Protein AF-A0A2A9M3U3-F1 (afdb_monomer)

Nearest PDB structures (foldseek):
  3zlq-assembly1_B  TM=6.904E-01  e=2.014E-04  Homo sapiens
  3zlq-assembly1_A  TM=6.752E-01  e=3.523E-04  Homo sapiens
  6jsn-assembly1_A  TM=6.095E-01  e=6.188E-05  Homo sapiens
  4ybi-assembly1_A  TM=6.479E-01  e=6.161E-04  Homo sapiens
  3tpl-assembly2_B  TM=5.759E-01  e=2.281E-04  Homo sapiens

pLDDT: mean 79.04, std 14.75, range [42.59, 96.0]

Solvent-accessible surface area (backbone atoms only — not comparable to full-atom values): 6834 Å² total; per-residue (Å²): 138,72,62,64,44,47,24,47,38,43,25,51,74,86,42,74,67,60,77,16,52,87,24,88,76,41,32,22,40,32,36,66,36,93,91,49,89,36,43,28,22,37,46,70,57,43,52,51,49,39,55,73,30,45,62,41,46,53,66,89,51,63,93,64,42,44,37,39,32,45,29,36,36,41,89,88,78,67,47,76,44,78,46,76,37,53,51,71,75,44,46,46,83,88,56,69,61,48,98,89,43,62,39,49,44,51,37,61,39,66,38,98,57,70,79,70,70,48,44,54,33,37,49

Organism: Besnoitia besnoiti (NCBI:txid94643)

Sequence (123 aa):
MGWAISLVDFKIDGVRLDLCFDSSSSRCTAVLDTGTSSIGGPREDIHRLLTMLGAAPRCDRIQAMKPLTIILEQTVSGRQIEFELAADDYLVEGLRASDNVSSCPVAFMPLALSHHPVRTFVS

Foldseek 3Di:
DFQKFWWQFKDWQNHTPQPQCQAPVSTAIEGEDPPAQAKEWAQVVLVVQCVSQVFDLAPVPLVSGTKMWTWTADPPPRDIDIDIDDSVNFFDPPPDQDPVGSTGRGRYDHDPDDPPNHIYIYD

Structure (mmCIF, N/CA/C/O backbone):
data_AF-A0A2A9M3U3-F1
#
_entry.id   AF-A0A2A9M3U3-F1
#
loop_
_atom_site.group_PDB
_atom_site.id
_atom_site.type_symbol
_atom_site.label_atom_id
_atom_site.label_alt_id
_atom_site.label_comp_id
_atom_site.label_asym_id
_atom_site.label_entity_id
_atom_site.label_seq_id
_atom_site.pdbx_PDB_ins_code
_atom_site.Cartn_x
_atom_site.Cartn_y
_atom_site.Cartn_z
_atom_site.occupancy
_atom_site.B_iso_or_equiv
_atom_site.auth_seq_id
_atom_site.auth_comp_id
_atom_site.auth_asym_id
_atom_site.auth_atom_id
_atom_site.pdbx_PDB_model_num
ATOM 1 N N . MET A 1 1 ? -9.391 15.066 15.943 1.00 42.59 1 MET A N 1
ATOM 2 C CA . MET A 1 1 ? -9.598 14.000 14.940 1.00 42.59 1 MET A CA 1
ATOM 3 C C . MET A 1 1 ? -8.487 14.147 13.920 1.00 42.59 1 MET A C 1
ATOM 5 O O . MET A 1 1 ? -8.262 15.269 13.489 1.00 42.59 1 MET A O 1
ATOM 9 N N . GLY A 1 2 ? -7.716 13.091 13.666 1.00 63.56 2 GLY A N 1
ATOM 10 C CA . GLY A 1 2 ? -6.552 13.134 12.774 1.00 63.56 2 GLY A CA 1
ATOM 11 C C . GLY A 1 2 ? -6.848 12.483 11.426 1.00 63.56 2 GLY A C 1
ATOM 12 O O . GLY A 1 2 ? -7.827 11.755 11.301 1.00 63.56 2 GLY A O 1
ATOM 13 N N . TRP A 1 3 ? -5.970 12.702 10.450 1.00 83.50 3 TRP A N 1
ATOM 14 C CA . TRP A 1 3 ? -5.989 12.062 9.126 1.00 83.50 3 TRP A CA 1
ATOM 15 C C . TRP A 1 3 ? -5.510 10.597 9.155 1.00 83.50 3 TRP A C 1
ATOM 17 O O . TRP A 1 3 ? -4.968 10.091 8.178 1.00 83.50 3 TRP A O 1
ATOM 27 N N . ALA A 1 4 ? -5.680 9.924 10.297 1.00 88.44 4 ALA A N 1
ATOM 28 C CA . ALA A 1 4 ? -5.266 8.547 10.514 1.00 88.44 4 ALA A CA 1
ATOM 29 C C . ALA A 1 4 ? -6.457 7.598 10.328 1.00 88.44 4 ALA A C 1
ATOM 31 O O . ALA A 1 4 ? -7.522 7.807 10.915 1.00 88.44 4 ALA A O 1
ATOM 32 N N . ILE A 1 5 ? -6.261 6.544 9.542 1.00 89.50 5 ILE A N 1
ATOM 33 C CA . ILE A 1 5 ? -7.250 5.510 9.240 1.00 89.50 5 ILE A CA 1
ATOM 34 C C . ILE A 1 5 ? -6.682 4.116 9.532 1.00 89.50 5 ILE A C 1
ATOM 36 O O . ILE A 1 5 ? -5.474 3.886 9.447 1.00 89.50 5 ILE A O 1
ATOM 40 N N . SER A 1 6 ? -7.565 3.189 9.906 1.00 91.75 6 SER A N 1
ATOM 41 C CA . SER A 1 6 ? -7.222 1.7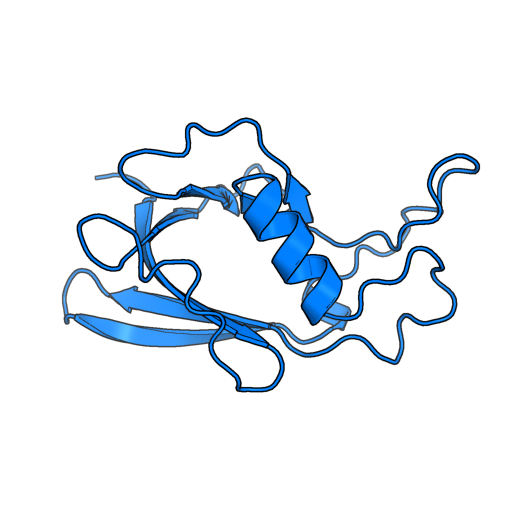85 10.145 1.00 91.75 6 SER A CA 1
ATOM 42 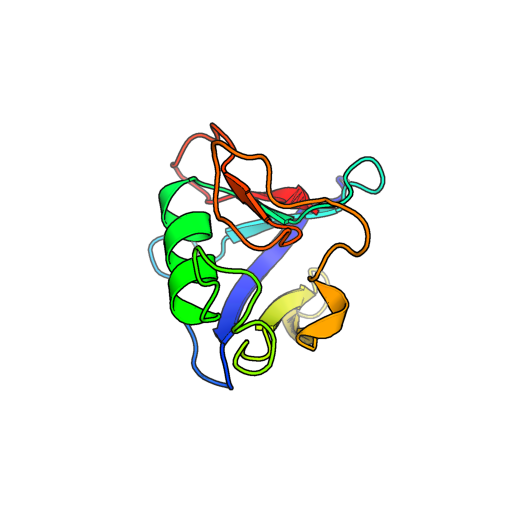C C . SER A 1 6 ? -6.874 1.114 8.814 1.00 91.75 6 SER A C 1
ATOM 44 O O . SER A 1 6 ? -7.712 1.018 7.914 1.00 91.75 6 SER A O 1
ATOM 46 N N . LEU A 1 7 ? -5.621 0.680 8.685 1.00 92.94 7 LEU A N 1
ATOM 47 C CA . LEU A 1 7 ? -5.118 -0.087 7.552 1.00 92.94 7 LEU A CA 1
ATOM 48 C C . LEU A 1 7 ? -5.153 -1.568 7.928 1.00 92.94 7 LEU A C 1
ATOM 50 O O . LEU A 1 7 ? -4.508 -2.000 8.884 1.00 92.94 7 LEU A O 1
ATOM 54 N N . VAL A 1 8 ? -5.937 -2.342 7.185 1.00 93.75 8 VAL A N 1
ATOM 55 C CA . VAL A 1 8 ? -6.133 -3.772 7.423 1.00 93.75 8 VAL A CA 1
ATOM 56 C C . VAL A 1 8 ? -4.930 -4.554 6.938 1.00 93.75 8 VAL A C 1
ATOM 58 O O . VAL A 1 8 ? -4.354 -5.299 7.720 1.00 93.75 8 VAL A O 1
ATOM 61 N N . ASP A 1 9 ? -4.589 -4.410 5.658 1.00 93.44 9 ASP A N 1
ATOM 62 C CA . ASP A 1 9 ? -3.454 -5.074 5.021 1.00 93.44 9 ASP A CA 1
ATOM 63 C C . ASP A 1 9 ? -3.252 -4.540 3.590 1.00 93.44 9 ASP A C 1
ATOM 65 O O . ASP A 1 9 ? -4.022 -3.704 3.106 1.00 93.44 9 ASP A O 1
ATOM 69 N N . PHE A 1 10 ? -2.257 -5.086 2.896 1.00 93.88 10 PHE A N 1
ATOM 70 C CA . PHE A 1 10 ? -2.061 -4.938 1.458 1.00 93.88 10 PHE A CA 1
ATOM 71 C C . PHE A 1 10 ? -2.275 -6.270 0.731 1.00 93.88 10 PHE A C 1
ATOM 73 O O . PHE A 1 10 ? -2.008 -7.341 1.281 1.00 93.88 10 PHE A O 1
ATOM 80 N N . LYS A 1 11 ? -2.693 -6.205 -0.535 1.00 95.38 11 LYS A N 1
ATOM 81 C CA . LYS A 1 11 ? -2.624 -7.329 -1.475 1.00 95.38 11 LYS A CA 1
ATOM 82 C C . LYS A 1 11 ? -1.727 -6.984 -2.645 1.00 95.38 11 LYS A C 1
ATOM 84 O O . LYS A 1 11 ? -1.716 -5.844 -3.093 1.00 95.38 11 LYS A O 1
ATOM 89 N N . ILE A 1 12 ? -1.044 -7.982 -3.179 1.00 93.00 12 ILE A N 1
ATOM 90 C CA . ILE A 1 12 ? -0.374 -7.879 -4.472 1.00 93.00 12 ILE A CA 1
ATOM 91 C C . ILE A 1 12 ? -0.919 -8.994 -5.343 1.00 93.00 12 ILE A C 1
ATOM 93 O O . ILE A 1 12 ? -0.855 -10.157 -4.944 1.00 93.00 12 ILE A O 1
ATOM 97 N N . ASP A 1 13 ? -1.469 -8.636 -6.506 1.00 91.12 13 ASP A N 1
ATOM 98 C CA . ASP A 1 13 ? -2.069 -9.607 -7.436 1.00 91.12 13 ASP A CA 1
ATOM 99 C C . ASP A 1 13 ? -3.141 -10.478 -6.745 1.00 91.12 13 ASP A C 1
ATOM 101 O O . ASP A 1 13 ? -3.168 -11.704 -6.837 1.00 91.12 13 ASP A O 1
ATOM 105 N N . GLY A 1 14 ? -3.974 -9.830 -5.921 1.00 92.44 14 GLY A N 1
ATOM 106 C CA . GLY A 1 14 ? -5.036 -10.469 -5.136 1.00 92.44 14 GLY A CA 1
ATOM 107 C C . GLY A 1 14 ? -4.583 -11.241 -3.887 1.00 92.44 14 GLY A C 1
ATOM 108 O O . GLY A 1 14 ? -5.432 -11.630 -3.083 1.00 92.44 14 GLY A O 1
ATOM 109 N N . VAL A 1 15 ? -3.278 -11.428 -3.662 1.00 93.00 15 VAL A N 1
ATOM 110 C CA . VAL A 1 15 ? -2.737 -12.187 -2.520 1.00 93.00 15 VAL A CA 1
ATOM 111 C C . VAL A 1 15 ? -2.395 -11.256 -1.357 1.00 93.00 15 VAL A C 1
ATOM 113 O O . VAL A 1 15 ? -1.614 -10.321 -1.528 1.00 93.00 15 VAL A O 1
ATOM 116 N N . ARG A 1 16 ? -2.954 -11.519 -0.165 1.00 93.06 16 ARG A N 1
ATOM 117 C CA . ARG A 1 16 ? -2.643 -10.777 1.072 1.00 93.06 16 ARG A CA 1
ATOM 118 C C . ARG A 1 16 ? -1.191 -10.969 1.508 1.00 93.06 16 ARG A C 1
ATOM 120 O O . ARG A 1 16 ? -0.633 -12.053 1.355 1.00 93.06 16 ARG A O 1
ATOM 127 N N . LEU A 1 17 ? -0.589 -9.907 2.038 1.00 90.56 17 LEU A N 1
ATOM 128 C CA . LEU A 1 17 ? 0.807 -9.912 2.484 1.00 90.56 17 LEU A CA 1
ATOM 129 C C . LEU A 1 17 ? 0.968 -10.140 3.990 1.00 90.56 17 LEU A C 1
ATOM 131 O O . LEU A 1 17 ? 2.080 -10.453 4.432 1.00 90.56 17 LEU A O 1
ATOM 135 N N . ASP A 1 18 ? -0.115 -9.962 4.747 1.00 90.31 18 ASP A N 1
ATOM 136 C CA . ASP A 1 18 ? -0.187 -10.071 6.201 1.00 90.31 18 ASP A CA 1
ATOM 137 C C . ASP A 1 18 ? 0.826 -9.154 6.916 1.00 90.31 18 ASP A C 1
ATOM 139 O O . ASP A 1 18 ? 1.379 -9.494 7.960 1.00 90.31 18 ASP A O 1
ATOM 143 N N . LEU A 1 19 ? 1.079 -7.953 6.373 1.00 87.38 19 LEU A N 1
ATOM 144 C CA . LEU A 1 19 ? 2.055 -7.006 6.945 1.00 87.38 19 LEU A CA 1
ATOM 145 C C . LEU A 1 19 ? 1.589 -6.441 8.289 1.00 87.38 19 LEU A C 1
ATOM 147 O O . LEU A 1 19 ? 2.398 -6.139 9.167 1.00 87.38 19 LEU A O 1
ATOM 151 N N . CYS A 1 20 ? 0.278 -6.302 8.453 1.00 87.88 20 CYS A N 1
ATOM 152 C CA . CYS A 1 20 ? -0.333 -5.744 9.651 1.00 87.88 20 CYS A CA 1
ATOM 153 C C . CYS A 1 20 ? -0.753 -6.806 10.671 1.00 87.88 20 CYS A C 1
ATOM 155 O O . CYS A 1 20 ? -1.209 -6.432 11.747 1.00 87.88 20 CYS A O 1
ATOM 157 N N . PHE A 1 21 ? -0.606 -8.102 10.361 1.00 80.31 21 PHE A N 1
ATOM 158 C CA . PHE A 1 21 ? -1.093 -9.198 11.205 1.00 80.31 21 PHE A CA 1
ATOM 159 C C . PHE A 1 21 ? -0.423 -9.220 12.586 1.00 80.31 21 PHE A C 1
ATOM 161 O O . PHE A 1 21 ? -1.118 -9.323 13.596 1.00 80.31 21 PHE A O 1
ATOM 168 N N . ASP A 1 22 ? 0.898 -9.015 12.619 1.00 69.38 22 ASP A N 1
ATOM 169 C CA . ASP A 1 22 ? 1.723 -9.026 13.837 1.00 69.38 22 ASP A CA 1
ATOM 170 C C . ASP A 1 22 ? 1.618 -7.739 14.680 1.00 69.38 22 ASP A C 1
ATOM 172 O O . ASP A 1 22 ? 2.367 -7.553 15.642 1.00 69.38 22 ASP A O 1
ATOM 176 N N . SER A 1 23 ? 0.738 -6.799 14.323 1.00 64.69 23 SER A N 1
ATOM 177 C CA . SER A 1 23 ? 0.501 -5.627 15.167 1.00 64.69 23 SER A CA 1
ATOM 178 C C . SER A 1 23 ? -0.411 -5.979 16.347 1.00 64.69 23 SER A C 1
ATOM 180 O O . SER A 1 23 ? -1.197 -6.923 16.292 1.00 64.69 23 SER A O 1
ATOM 182 N N . SER A 1 24 ? -0.353 -5.182 17.419 1.00 61.16 24 SER A N 1
ATOM 183 C CA . SER A 1 24 ? -1.161 -5.390 18.638 1.00 61.16 24 SER A CA 1
ATOM 184 C C . SER A 1 24 ? -2.683 -5.499 18.414 1.00 61.16 24 SER A C 1
ATOM 186 O O . SER A 1 24 ? -3.391 -5.997 19.286 1.00 61.16 24 SER A O 1
ATOM 188 N N . SER A 1 25 ? -3.183 -5.057 17.258 1.00 71.12 25 SER A N 1
ATOM 189 C CA . SER A 1 25 ? -4.594 -5.098 16.856 1.00 71.12 25 SER A CA 1
ATOM 190 C C . SER A 1 25 ? -4.831 -5.811 15.519 1.00 71.12 25 SER A C 1
ATOM 192 O O . SER A 1 25 ? -5.933 -5.736 14.974 1.00 71.12 25 SER A O 1
ATOM 194 N N . SER A 1 26 ? -3.806 -6.455 14.950 1.00 83.06 26 SER A N 1
ATOM 195 C CA . SER A 1 26 ? -3.803 -6.940 13.562 1.00 83.06 26 SER A CA 1
ATOM 196 C C . SER A 1 26 ? -4.241 -5.863 12.546 1.00 83.06 26 SER A C 1
ATOM 198 O O . SER A 1 26 ? -4.921 -6.145 11.553 1.00 83.06 26 SER A O 1
ATOM 200 N N . ARG A 1 27 ? -3.905 -4.601 12.842 1.00 87.94 27 ARG A N 1
ATOM 201 C CA . ARG A 1 27 ? -4.116 -3.395 12.026 1.00 87.94 27 ARG A CA 1
ATOM 202 C C . ARG A 1 27 ? -2.882 -2.502 12.056 1.00 87.94 27 ARG A C 1
ATOM 204 O O . ARG A 1 27 ? -2.251 -2.320 13.098 1.00 87.94 27 ARG A O 1
ATOM 211 N N . CYS A 1 28 ? -2.558 -1.911 10.920 1.00 91.31 28 CYS A N 1
ATOM 212 C CA . CYS A 1 28 ? -1.624 -0.800 10.833 1.00 91.31 28 CYS A CA 1
ATOM 213 C C . CYS A 1 28 ? -2.381 0.532 10.932 1.00 91.31 28 CYS A C 1
ATOM 215 O O . CYS A 1 28 ? -3.603 0.594 10.783 1.00 91.31 28 CYS A O 1
ATOM 217 N N . THR A 1 29 ? -1.638 1.616 11.115 1.00 90.38 29 THR A N 1
ATOM 218 C CA . THR A 1 29 ? -2.137 2.974 10.897 1.00 90.38 29 THR A CA 1
ATOM 219 C C . THR A 1 29 ? -1.736 3.419 9.498 1.00 90.38 29 THR A C 1
ATOM 221 O O . THR A 1 29 ? -0.568 3.318 9.134 1.00 90.38 29 THR A O 1
ATOM 224 N N . ALA A 1 30 ? -2.671 3.949 8.720 1.00 91.06 30 ALA A N 1
ATOM 225 C CA . ALA A 1 30 ? -2.353 4.753 7.547 1.00 91.06 30 ALA A CA 1
ATOM 226 C C . ALA A 1 30 ? -2.653 6.224 7.846 1.00 91.06 30 ALA A C 1
ATOM 228 O O . ALA A 1 30 ? -3.665 6.533 8.472 1.00 91.06 30 ALA A O 1
ATOM 229 N N . VAL A 1 31 ? -1.777 7.125 7.418 1.00 90.81 31 VAL A N 1
ATOM 230 C CA . VAL A 1 31 ? -1.944 8.576 7.510 1.00 90.81 31 VAL A CA 1
ATOM 231 C C . VAL A 1 31 ? -2.064 9.125 6.100 1.00 90.81 31 VAL A C 1
ATOM 233 O O . VAL A 1 31 ? -1.200 8.862 5.268 1.00 90.81 31 VAL A O 1
ATOM 236 N N . LEU A 1 32 ? -3.130 9.881 5.847 1.00 88.50 32 LEU A N 1
ATOM 237 C CA . LEU A 1 32 ? -3.297 10.609 4.596 1.00 88.50 32 LEU A CA 1
ATOM 238 C C . LEU A 1 32 ? -2.612 11.977 4.717 1.00 88.50 32 LEU A C 1
ATOM 240 O O . LEU A 1 32 ? -3.035 12.821 5.508 1.00 88.50 32 LEU A O 1
ATOM 244 N N . ASP A 1 33 ? -1.554 12.171 3.947 1.00 85.38 33 ASP A N 1
ATOM 245 C CA . ASP A 1 33 ? -0.698 13.346 3.886 1.00 85.38 33 ASP A CA 1
ATOM 246 C C . ASP A 1 33 ? -0.631 13.867 2.444 1.00 85.38 33 ASP A C 1
ATOM 248 O O . ASP A 1 33 ? 0.212 13.491 1.637 1.00 85.38 33 ASP A O 1
ATOM 252 N N . THR A 1 34 ? -1.492 14.832 2.122 1.00 83.25 34 THR A N 1
ATOM 253 C CA . THR A 1 34 ? -1.497 15.475 0.797 1.00 83.25 34 THR A CA 1
ATOM 254 C C . THR A 1 34 ? -0.212 16.261 0.486 1.00 83.25 34 THR A C 1
ATOM 256 O O . THR A 1 34 ? -0.095 16.821 -0.602 1.00 83.25 34 THR A O 1
ATOM 259 N N . GLY A 1 35 ? 0.714 16.390 1.444 1.00 82.88 35 GLY A N 1
ATOM 260 C CA . GLY A 1 35 ? 2.035 16.983 1.256 1.00 82.88 35 GLY A CA 1
ATOM 261 C C . GLY A 1 35 ? 3.086 16.007 0.718 1.00 82.88 35 GLY A C 1
ATOM 262 O O . GLY A 1 35 ? 4.170 16.459 0.341 1.00 82.88 35 GLY A O 1
ATOM 263 N N . THR A 1 36 ? 2.791 14.703 0.654 1.00 80.69 36 THR A N 1
ATOM 264 C CA . THR A 1 36 ? 3.687 13.680 0.102 1.00 80.69 36 THR A CA 1
ATOM 265 C C . THR A 1 36 ? 3.228 13.186 -1.266 1.00 80.69 36 THR A C 1
ATOM 267 O O . THR A 1 36 ? 2.046 13.155 -1.582 1.00 80.69 36 THR A O 1
ATOM 270 N N . SER A 1 37 ? 4.186 12.805 -2.113 1.00 81.06 37 SER A N 1
ATOM 271 C CA . SER A 1 37 ? 3.924 12.226 -3.440 1.00 81.06 37 SER A CA 1
ATOM 272 C C . SER A 1 37 ? 4.274 10.734 -3.509 1.00 81.06 37 SER A C 1
ATOM 274 O O . SER A 1 37 ? 4.479 10.198 -4.595 1.00 81.06 37 SER A O 1
ATOM 276 N N . SER A 1 38 ? 4.451 10.079 -2.357 1.00 85.88 38 SER A N 1
ATOM 277 C CA . SER A 1 38 ? 4.888 8.686 -2.256 1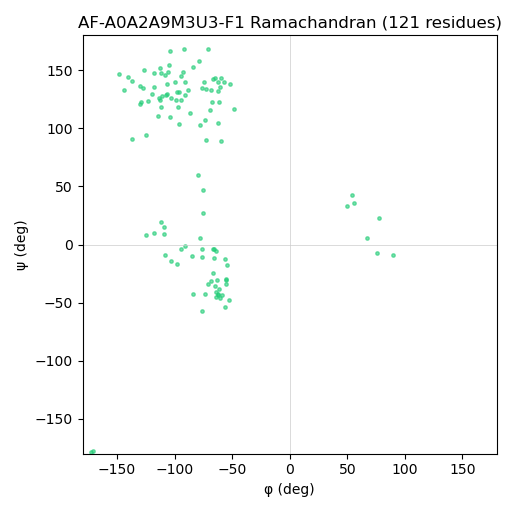.00 85.88 38 SER A CA 1
ATOM 278 C C . SER A 1 38 ? 4.297 8.005 -1.031 1.00 85.88 38 SER A C 1
ATOM 280 O O . SER A 1 38 ? 4.234 8.617 0.033 1.00 85.88 38 SER A O 1
ATOM 282 N N . ILE A 1 39 ? 4.016 6.711 -1.146 1.00 88.56 39 ILE A N 1
ATOM 283 C CA . ILE A 1 39 ? 3.652 5.843 -0.031 1.00 88.56 39 ILE A CA 1
ATOM 284 C C . ILE A 1 39 ? 4.907 5.543 0.801 1.00 88.56 39 ILE A C 1
ATOM 286 O O . ILE A 1 39 ? 5.805 4.797 0.404 1.00 88.56 39 ILE A O 1
ATOM 290 N N . GLY A 1 40 ? 4.976 6.143 1.979 1.00 89.44 40 GLY A N 1
ATOM 291 C CA . GLY A 1 40 ? 6.002 5.925 2.981 1.00 89.44 40 GLY A CA 1
ATOM 292 C C . GLY A 1 40 ? 5.621 4.855 4.001 1.00 89.44 40 GLY A C 1
ATOM 293 O O . GLY A 1 40 ? 4.455 4.704 4.356 1.00 89.44 40 GLY A O 1
ATOM 294 N N . GLY A 1 41 ? 6.603 4.124 4.524 1.00 89.44 41 GLY A N 1
ATOM 295 C CA . GLY A 1 41 ? 6.370 3.119 5.564 1.00 89.44 41 GLY A CA 1
ATOM 296 C C . GLY A 1 41 ? 7.660 2.565 6.166 1.00 89.44 41 GLY A C 1
ATOM 297 O O . GLY A 1 41 ? 8.750 3.009 5.790 1.00 89.44 41 GLY A O 1
ATOM 298 N N . PRO A 1 42 ? 7.574 1.594 7.094 1.00 88.25 42 PRO A N 1
ATOM 299 C CA . PRO A 1 42 ? 8.750 0.967 7.683 1.00 88.25 42 PRO A CA 1
ATOM 300 C C . PRO A 1 42 ? 9.638 0.349 6.601 1.00 88.25 42 PRO A C 1
ATOM 302 O O . PRO A 1 42 ? 9.146 -0.259 5.650 1.00 88.25 42 PRO A O 1
ATOM 305 N N . ARG A 1 43 ? 10.959 0.494 6.750 1.00 85.06 43 ARG A N 1
ATOM 306 C CA . ARG A 1 43 ? 11.931 0.128 5.707 1.00 85.06 43 ARG A CA 1
ATOM 307 C C . ARG A 1 43 ? 11.764 -1.300 5.189 1.00 85.06 43 ARG A C 1
ATOM 309 O O . ARG A 1 43 ? 11.730 -1.495 3.976 1.00 85.06 43 ARG A O 1
ATOM 316 N N . GLU A 1 44 ? 11.644 -2.264 6.094 1.00 85.62 44 GLU A N 1
ATOM 317 C CA . GLU A 1 44 ? 11.506 -3.681 5.736 1.00 85.62 44 GLU A CA 1
ATOM 318 C C . GLU A 1 44 ? 10.198 -3.966 4.988 1.00 85.62 44 GLU A C 1
ATOM 320 O O . GLU A 1 44 ? 10.177 -4.746 4.036 1.00 85.62 44 GLU A O 1
ATOM 325 N N . ASP A 1 45 ? 9.119 -3.272 5.352 1.00 88.38 45 ASP A N 1
ATOM 326 C CA . ASP A 1 45 ? 7.807 -3.453 4.732 1.00 88.38 45 ASP A CA 1
ATOM 327 C C . ASP A 1 45 ? 7.768 -2.856 3.329 1.00 88.38 45 ASP A C 1
ATOM 329 O O . ASP A 1 45 ? 7.292 -3.503 2.399 1.00 88.38 45 ASP A O 1
ATOM 333 N N . ILE A 1 46 ? 8.343 -1.663 3.150 1.00 87.69 46 ILE A N 1
ATOM 334 C CA . ILE A 1 46 ? 8.501 -1.051 1.828 1.00 87.69 46 ILE A CA 1
ATOM 335 C C . ILE A 1 46 ? 9.388 -1.925 0.938 1.00 87.69 46 ILE A C 1
ATOM 337 O O . ILE A 1 46 ? 9.050 -2.163 -0.220 1.00 87.69 46 ILE A O 1
ATOM 341 N N . HIS A 1 47 ? 10.491 -2.467 1.460 1.00 84.94 47 HIS A N 1
ATOM 342 C CA . HIS A 1 47 ? 11.356 -3.347 0.676 1.00 84.94 47 HIS A CA 1
ATOM 343 C C . HIS A 1 47 ? 10.642 -4.641 0.250 1.00 84.94 47 HIS A C 1
ATOM 345 O O . HIS A 1 47 ? 10.757 -5.069 -0.905 1.00 84.94 47 HIS A O 1
ATOM 351 N N . ARG A 1 48 ? 9.850 -5.233 1.153 1.00 87.38 48 ARG A N 1
ATOM 352 C CA . ARG A 1 48 ? 9.021 -6.408 0.861 1.00 87.38 48 ARG A CA 1
ATOM 353 C C . ARG A 1 48 ? 7.940 -6.099 -0.177 1.00 87.38 48 ARG A C 1
ATOM 355 O O . ARG A 1 48 ? 7.788 -6.880 -1.114 1.00 87.38 48 ARG A O 1
ATOM 362 N N . LEU A 1 49 ? 7.241 -4.968 -0.050 1.00 88.69 49 LEU A N 1
ATOM 363 C CA . LEU A 1 49 ? 6.249 -4.499 -1.026 1.00 88.69 49 LEU A CA 1
ATOM 364 C C . LEU A 1 49 ? 6.874 -4.367 -2.414 1.00 88.69 49 LEU A C 1
ATOM 366 O O . LEU A 1 49 ? 6.408 -5.000 -3.354 1.00 88.69 49 LEU A O 1
ATOM 370 N N . LEU A 1 50 ? 7.978 -3.628 -2.532 1.00 85.56 50 LEU A N 1
ATOM 371 C CA . LEU A 1 50 ? 8.664 -3.414 -3.807 1.00 85.56 50 LEU A CA 1
ATOM 372 C C . LEU A 1 50 ? 9.114 -4.723 -4.463 1.00 85.56 50 LEU A C 1
ATOM 374 O O . LEU A 1 50 ? 8.901 -4.920 -5.659 1.00 85.56 50 LEU A O 1
ATOM 378 N N . THR A 1 51 ? 9.671 -5.645 -3.677 1.00 84.75 51 THR A N 1
ATOM 379 C CA . THR A 1 51 ? 10.083 -6.966 -4.173 1.00 84.75 51 THR A CA 1
ATOM 380 C C . THR A 1 51 ? 8.893 -7.743 -4.737 1.00 84.75 51 THR A C 1
ATOM 382 O O . THR A 1 51 ? 8.969 -8.292 -5.836 1.00 84.75 51 THR A O 1
ATOM 385 N N . MET A 1 52 ? 7.775 -7.765 -4.010 1.00 87.00 52 MET A N 1
ATOM 386 C CA . MET A 1 52 ? 6.569 -8.494 -4.404 1.00 87.00 52 MET A CA 1
ATOM 387 C C . MET A 1 52 ? 5.852 -7.858 -5.599 1.00 87.00 52 MET A C 1
ATOM 389 O O . MET A 1 52 ? 5.325 -8.584 -6.441 1.00 87.00 52 MET A O 1
ATOM 393 N N . LEU A 1 53 ? 5.881 -6.526 -5.709 1.00 86.81 53 LEU A N 1
ATOM 394 C CA . LEU A 1 53 ? 5.370 -5.785 -6.866 1.00 86.81 53 LEU A CA 1
ATOM 395 C C . LEU A 1 53 ? 6.181 -6.060 -8.135 1.00 86.81 53 LEU A C 1
ATOM 397 O O . LEU A 1 53 ? 5.746 -5.688 -9.220 1.00 86.81 53 LEU A O 1
ATOM 401 N N . GLY A 1 54 ? 7.347 -6.700 -8.017 1.00 81.38 54 GLY A N 1
ATOM 402 C CA . GLY A 1 54 ? 8.255 -6.924 -9.133 1.00 81.38 54 GLY A CA 1
ATOM 403 C C . GLY A 1 54 ? 9.061 -5.679 -9.495 1.00 81.38 54 GLY A C 1
ATOM 404 O O . GLY A 1 54 ? 9.541 -5.584 -10.624 1.00 81.38 54 GLY A O 1
ATOM 405 N N . ALA A 1 55 ? 9.224 -4.731 -8.561 1.00 74.12 55 ALA A N 1
ATOM 406 C CA . ALA A 1 55 ? 10.070 -3.564 -8.766 1.00 74.12 55 ALA A CA 1
ATOM 407 C C . ALA A 1 55 ? 11.516 -4.034 -8.973 1.00 74.12 55 ALA A C 1
ATOM 409 O O . ALA A 1 55 ? 12.205 -4.461 -8.044 1.00 74.12 55 ALA A O 1
ATOM 410 N N . ALA A 1 56 ? 11.967 -4.000 -10.224 1.00 62.78 56 ALA A N 1
ATOM 411 C CA . ALA A 1 56 ? 13.326 -4.359 -10.570 1.00 62.78 56 ALA A CA 1
ATOM 412 C C . ALA A 1 56 ? 14.254 -3.151 -10.371 1.00 62.78 56 ALA A C 1
ATOM 414 O O . ALA A 1 56 ? 13.849 -2.002 -10.583 1.00 62.78 56 ALA A O 1
ATOM 415 N N . PRO A 1 57 ? 15.543 -3.398 -10.087 1.00 58.50 57 PRO A N 1
ATOM 416 C CA . PRO A 1 57 ? 16.562 -2.365 -10.190 1.00 58.50 57 PRO A CA 1
ATOM 417 C C . PRO A 1 57 ? 16.583 -1.723 -11.591 1.00 58.50 57 PRO A C 1
ATOM 419 O O . PRO A 1 57 ? 16.905 -0.560 -11.777 1.00 58.50 57 PRO A O 1
ATOM 422 N N . ARG A 1 58 ? 16.223 -2.461 -12.639 1.00 57.47 58 ARG A N 1
ATOM 423 C CA . ARG A 1 58 ? 16.297 -1.953 -14.011 1.00 57.47 58 ARG A CA 1
ATOM 424 C C . ARG A 1 58 ? 14.908 -1.558 -14.521 1.00 57.47 58 ARG A C 1
ATOM 426 O O . ARG A 1 58 ? 13.985 -2.367 -14.504 1.00 57.47 58 ARG A O 1
ATOM 433 N N . CYS A 1 59 ? 14.790 -0.313 -14.993 1.00 59.81 59 CYS A N 1
ATOM 434 C CA . CYS A 1 59 ? 13.566 0.281 -15.555 1.00 59.81 59 CYS A CA 1
ATOM 435 C C . CYS A 1 59 ? 13.102 -0.347 -16.876 1.00 59.81 59 CYS A C 1
ATOM 437 O O . CYS A 1 59 ? 12.052 0.011 -17.396 1.00 59.81 59 CYS A O 1
ATOM 439 N N . ASP A 1 60 ? 13.862 -1.290 -17.424 1.00 59.47 60 ASP A N 1
ATOM 440 C CA . ASP A 1 60 ? 13.536 -2.026 -18.644 1.00 59.47 60 ASP A CA 1
ATOM 441 C C . ASP A 1 60 ? 12.465 -3.113 -18.428 1.00 59.47 60 ASP A C 1
ATOM 443 O O . ASP A 1 60 ? 11.933 -3.645 -19.400 1.00 59.47 60 ASP A O 1
ATOM 447 N N . ARG A 1 61 ? 12.106 -3.427 -17.171 1.00 57.34 61 ARG A N 1
ATOM 448 C CA . ARG A 1 61 ? 11.099 -4.447 -16.806 1.00 57.34 61 ARG A CA 1
ATOM 449 C C . ARG A 1 61 ? 9.811 -3.898 -16.184 1.00 57.34 61 ARG A C 1
ATOM 451 O O . ARG A 1 61 ? 9.063 -4.657 -15.573 1.00 57.34 61 ARG A O 1
ATOM 458 N N . ILE A 1 62 ? 9.520 -2.610 -16.366 1.00 56.78 62 ILE A N 1
ATOM 459 C CA . ILE A 1 62 ? 8.317 -1.952 -15.817 1.00 56.78 62 ILE A CA 1
ATOM 460 C C . ILE A 1 62 ? 7.009 -2.660 -16.235 1.00 56.78 62 ILE A C 1
ATOM 462 O O . ILE A 1 62 ? 6.071 -2.729 -15.447 1.00 56.78 62 ILE A O 1
ATOM 466 N N . GLN A 1 63 ? 6.970 -3.287 -17.418 1.00 56.69 63 GLN A N 1
ATOM 467 C CA . GLN A 1 63 ? 5.790 -4.006 -17.932 1.00 56.69 63 GLN A CA 1
ATOM 468 C C . GLN A 1 63 ? 5.390 -5.267 -17.133 1.00 56.69 63 GLN A C 1
ATOM 470 O O . GLN A 1 63 ? 4.378 -5.881 -17.453 1.00 56.69 63 GLN A O 1
ATOM 475 N N . ALA A 1 64 ? 6.155 -5.671 -16.112 1.00 70.44 64 ALA A N 1
ATOM 476 C CA . ALA A 1 64 ? 5.865 -6.846 -15.284 1.00 70.44 64 ALA A CA 1
ATOM 477 C C . ALA A 1 64 ? 5.421 -6.509 -13.847 1.00 70.44 64 ALA A C 1
ATOM 479 O O . ALA A 1 64 ? 5.350 -7.416 -13.013 1.00 70.44 64 ALA A O 1
ATOM 480 N N . MET A 1 65 ? 5.166 -5.233 -13.530 1.00 81.62 65 MET A N 1
ATOM 481 C CA . MET A 1 65 ? 4.750 -4.854 -12.180 1.00 81.62 65 MET A CA 1
ATOM 482 C C . MET A 1 65 ? 3.294 -5.237 -11.896 1.00 81.62 65 MET A C 1
ATOM 484 O O . MET A 1 65 ? 2.424 -5.127 -12.757 1.00 81.62 65 MET A O 1
ATOM 488 N N . LYS A 1 66 ? 3.049 -5.716 -10.677 1.00 89.44 66 LYS A N 1
ATOM 489 C CA . LYS A 1 66 ? 1.765 -6.293 -10.259 1.00 89.44 66 LYS A CA 1
ATOM 490 C C . LYS A 1 66 ? 0.863 -5.261 -9.582 1.00 89.44 66 LYS A C 1
ATOM 492 O O . LYS A 1 66 ? 1.387 -4.479 -8.800 1.00 89.44 66 LYS A O 1
ATOM 497 N N . PRO A 1 67 ? -0.468 -5.319 -9.761 1.00 91.75 67 PRO A N 1
ATOM 498 C CA . PRO A 1 67 ? -1.380 -4.404 -9.080 1.00 91.75 67 PRO A CA 1
ATOM 499 C C . PRO A 1 67 ? -1.260 -4.520 -7.554 1.00 91.75 67 PRO A C 1
ATOM 501 O O . PRO A 1 67 ? -1.084 -5.618 -7.007 1.00 91.75 67 PRO A O 1
A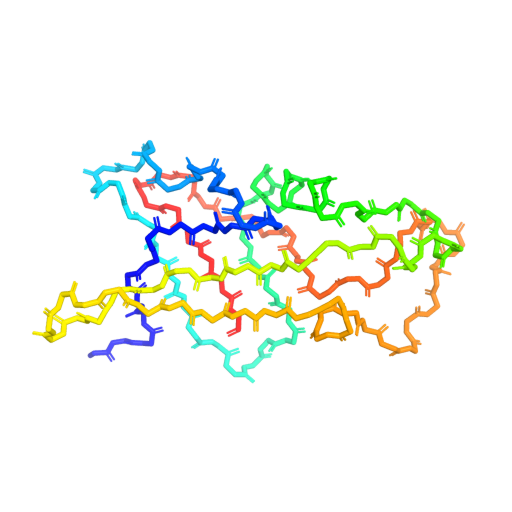TOM 504 N N . LEU A 1 68 ? -1.379 -3.376 -6.880 1.00 93.56 68 LEU A N 1
ATOM 505 C CA . LEU A 1 68 ? -1.379 -3.244 -5.425 1.00 93.56 68 LEU A CA 1
ATOM 506 C C . LEU A 1 68 ? -2.797 -2.942 -4.954 1.00 93.56 68 LEU A C 1
ATOM 508 O O . LEU A 1 68 ? -3.405 -1.984 -5.408 1.00 93.56 68 LEU A O 1
ATOM 512 N N . THR A 1 69 ? -3.304 -3.679 -3.974 1.00 96.00 69 THR A N 1
ATOM 513 C CA . THR A 1 69 ? -4.559 -3.333 -3.301 1.00 96.00 69 THR A CA 1
ATOM 514 C C . THR A 1 69 ? -4.282 -2.901 -1.870 1.00 96.00 69 THR A C 1
ATOM 516 O O . THR A 1 69 ? -3.662 -3.638 -1.105 1.00 96.00 69 THR A O 1
ATOM 519 N N . ILE A 1 70 ? -4.786 -1.736 -1.478 1.00 94.94 70 ILE A N 1
ATOM 520 C CA . ILE A 1 70 ? -4.758 -1.237 -0.102 1.00 94.94 70 ILE A CA 1
ATOM 521 C C . ILE A 1 70 ? -6.115 -1.531 0.537 1.00 94.94 70 ILE A C 1
ATOM 523 O O . ILE A 1 70 ? -7.153 -1.129 0.008 1.00 94.94 70 ILE A O 1
ATOM 527 N N . ILE A 1 71 ? -6.124 -2.228 1.674 1.00 95.69 71 ILE A N 1
ATOM 528 C CA . ILE A 1 71 ? -7.354 -2.579 2.388 1.00 95.69 71 ILE A CA 1
ATOM 529 C C . ILE A 1 71 ? -7.492 -1.675 3.610 1.00 95.69 71 ILE A C 1
ATOM 531 O O . ILE A 1 71 ? -6.760 -1.823 4.585 1.00 95.69 71 ILE A O 1
ATOM 535 N N . LEU A 1 72 ? -8.450 -0.757 3.589 1.00 93.94 72 LEU A N 1
ATOM 536 C CA . LEU A 1 72 ? -8.741 0.155 4.696 1.00 93.94 72 LEU A CA 1
ATOM 537 C C . LEU A 1 72 ? -10.016 -0.273 5.421 1.00 93.94 72 LEU A C 1
ATOM 539 O O . LEU A 1 72 ? -10.902 -0.885 4.833 1.00 93.94 72 LEU A O 1
ATOM 543 N N . GLU A 1 73 ? -10.144 0.078 6.692 1.00 92.75 73 GLU A N 1
ATOM 544 C CA . GLU A 1 73 ? -11.348 -0.160 7.488 1.00 92.75 73 GLU A CA 1
ATOM 545 C C . GLU A 1 73 ? -12.008 1.178 7.830 1.00 92.75 73 GLU A C 1
ATOM 547 O O . GLU A 1 73 ? -11.384 2.079 8.395 1.00 92.75 73 GLU A O 1
ATOM 552 N N . GLN A 1 74 ? -13.286 1.331 7.472 1.00 88.31 74 GLN A N 1
ATOM 553 C CA . GLN A 1 74 ? -14.045 2.525 7.834 1.00 88.31 74 GLN A CA 1
ATOM 554 C C . GLN A 1 74 ? -14.267 2.575 9.342 1.00 88.31 74 GLN A C 1
ATOM 556 O O . GLN A 1 74 ? -14.958 1.723 9.895 1.00 88.31 74 GLN A O 1
ATOM 561 N N . THR A 1 75 ? -13.814 3.653 9.978 1.00 81.75 75 THR A N 1
ATOM 562 C CA . THR A 1 75 ? -13.961 3.871 11.424 1.00 81.75 75 THR A CA 1
ATOM 563 C C . THR A 1 75 ? -15.411 3.786 11.913 1.00 81.75 75 THR A C 1
ATOM 565 O O . THR A 1 75 ? -15.656 3.338 13.025 1.00 81.75 75 THR A O 1
ATOM 568 N N . VAL A 1 76 ? -16.382 4.216 11.098 1.00 82.81 76 VAL A N 1
ATOM 569 C CA . VAL A 1 76 ? -17.795 4.301 11.513 1.00 82.81 76 VAL A CA 1
ATOM 570 C C . VAL A 1 76 ? -18.534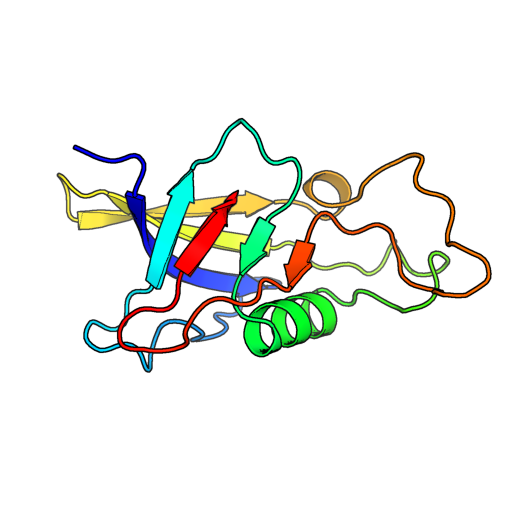 2.971 11.357 1.00 82.81 76 VAL A C 1
ATOM 572 O O . VAL A 1 76 ? -19.318 2.604 12.224 1.00 82.81 76 VAL A O 1
ATOM 575 N N . SER A 1 77 ? -18.320 2.261 10.247 1.00 88.00 77 SER A N 1
ATOM 576 C CA . SER A 1 77 ? -19.087 1.054 9.906 1.00 88.00 77 SER A CA 1
ATOM 577 C C . SER A 1 77 ? -18.332 -0.251 10.164 1.00 88.00 77 SER A C 1
ATOM 579 O O . SER A 1 77 ? -18.938 -1.317 10.110 1.00 88.00 77 SER A O 1
ATOM 581 N N . GLY A 1 78 ? -17.012 -0.192 10.377 1.00 87.75 78 GLY A N 1
ATOM 582 C CA . GLY A 1 78 ? -16.134 -1.366 10.407 1.00 87.75 78 GLY A CA 1
ATOM 583 C C . GLY A 1 78 ? -15.997 -2.069 9.050 1.00 87.75 78 GLY A C 1
ATOM 584 O O . GLY A 1 78 ? -15.384 -3.130 8.957 1.00 87.75 78 GLY A O 1
ATOM 585 N N . ARG A 1 79 ? -16.577 -1.510 7.979 1.00 92.94 79 ARG A N 1
ATOM 586 C CA . ARG A 1 79 ? -16.532 -2.105 6.643 1.00 92.94 79 ARG A CA 1
ATOM 587 C C . ARG A 1 79 ? -15.137 -1.953 6.046 1.00 92.94 79 ARG A C 1
ATOM 589 O O . ARG A 1 79 ? -14.585 -0.852 6.041 1.00 92.94 79 ARG A O 1
ATOM 596 N N . GLN A 1 80 ? -14.618 -3.039 5.476 1.00 94.38 80 GLN A N 1
ATOM 597 C CA . GLN A 1 80 ? -13.386 -3.005 4.692 1.00 94.38 80 GLN A CA 1
ATOM 598 C C . GLN A 1 80 ? -13.658 -2.404 3.308 1.00 94.38 80 GLN A C 1
ATOM 600 O O . GLN A 1 80 ? -14.656 -2.729 2.658 1.00 94.38 80 GLN A O 1
ATOM 605 N N . ILE A 1 81 ? -12.781 -1.506 2.874 1.00 94.44 81 ILE A N 1
ATOM 606 C CA . ILE A 1 81 ? -12.746 -0.943 1.528 1.00 94.44 81 ILE A CA 1
ATOM 607 C C . ILE A 1 81 ? -11.416 -1.330 0.907 1.00 94.44 81 ILE A C 1
ATOM 609 O O . ILE A 1 81 ? -10.374 -1.207 1.545 1.00 94.44 81 ILE A O 1
ATOM 613 N N . GLU A 1 82 ? -11.466 -1.764 -0.341 1.00 95.75 82 GLU A N 1
ATOM 614 C CA . GLU A 1 82 ? -10.286 -2.084 -1.125 1.00 95.75 82 GLU A CA 1
ATOM 615 C C . GLU A 1 82 ? -10.083 -0.998 -2.180 1.00 95.75 82 GLU A C 1
ATOM 617 O O . GLU A 1 82 ? -11.020 -0.650 -2.900 1.00 95.75 82 GLU A O 1
ATOM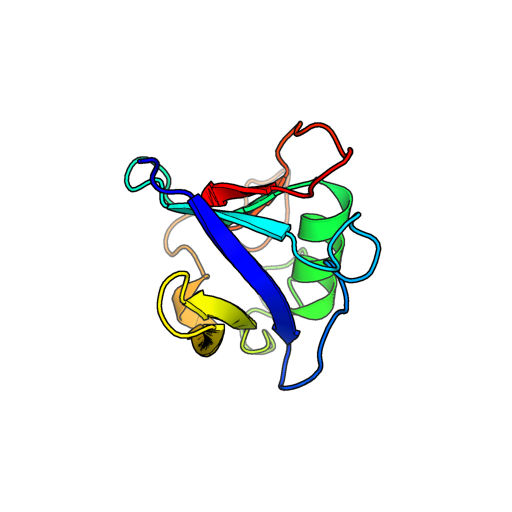 622 N N . PHE A 1 83 ? -8.871 -0.453 -2.233 1.00 94.12 83 PHE A N 1
ATOM 623 C CA . PHE A 1 83 ? -8.426 0.485 -3.256 1.00 94.12 83 PHE A CA 1
ATOM 624 C C . PHE A 1 83 ? -7.320 -0.186 -4.052 1.00 94.12 83 PHE A C 1
ATOM 626 O O . PHE A 1 83 ? -6.247 -0.453 -3.514 1.00 94.12 83 PHE A O 1
ATOM 633 N N . GLU A 1 84 ? -7.607 -0.509 -5.305 1.00 94.50 84 GLU A N 1
ATOM 634 C CA . GLU A 1 84 ? -6.619 -1.066 -6.219 1.00 94.50 84 GLU A CA 1
ATOM 635 C C . GLU A 1 84 ? -5.888 0.065 -6.941 1.00 94.50 84 GLU A C 1
ATOM 637 O O . GLU A 1 84 ? -6.517 1.010 -7.413 1.00 94.50 84 GLU A O 1
ATOM 642 N N . LEU A 1 85 ? -4.566 -0.049 -6.981 1.00 91.06 85 LEU A N 1
ATOM 643 C CA . LEU A 1 85 ? -3.648 0.772 -7.749 1.00 91.06 85 LEU A CA 1
ATOM 644 C C . LEU A 1 85 ? -3.051 -0.125 -8.833 1.00 91.06 85 LEU A C 1
ATOM 646 O O . LEU A 1 85 ? -2.403 -1.140 -8.533 1.00 91.06 85 LEU A O 1
ATOM 650 N N . ALA A 1 86 ? -3.291 0.239 -10.085 1.00 89.31 86 ALA A N 1
ATOM 651 C CA . ALA A 1 86 ? -2.645 -0.378 -11.225 1.00 89.31 86 ALA A CA 1
ATOM 652 C C . ALA A 1 86 ? -1.163 0.031 -11.276 1.00 89.31 86 ALA A C 1
ATOM 654 O O . ALA A 1 86 ? -0.696 0.883 -10.519 1.00 89.31 86 ALA A O 1
ATOM 655 N N . ALA A 1 87 ? -0.380 -0.637 -12.125 1.00 83.69 87 ALA A N 1
ATOM 656 C CA . ALA A 1 87 ? 1.066 -0.437 -12.133 1.00 83.69 87 ALA A CA 1
ATOM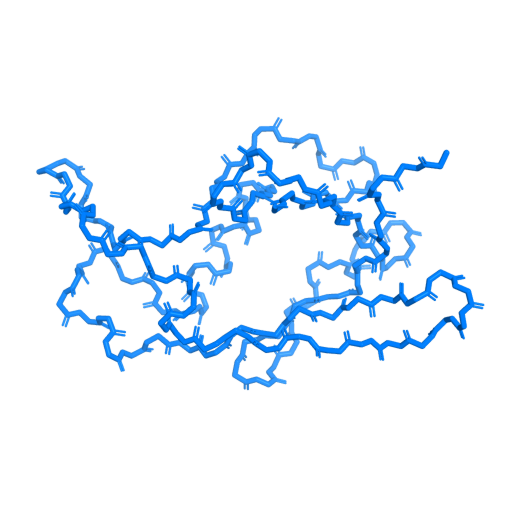 657 C C . ALA A 1 87 ? 1.479 1.002 -12.465 1.00 83.69 87 ALA A C 1
ATOM 659 O O . ALA A 1 87 ? 2.411 1.534 -11.873 1.00 83.69 87 ALA A O 1
ATOM 660 N N . ASP A 1 88 ? 0.765 1.622 -13.392 1.00 83.31 88 ASP A N 1
ATOM 661 C CA . ASP A 1 88 ? 0.888 3.019 -13.791 1.00 83.31 88 ASP A CA 1
ATOM 662 C C . ASP A 1 88 ? 0.562 4.012 -12.667 1.00 83.31 88 ASP A C 1
ATOM 664 O O . ASP A 1 88 ? 1.211 5.054 -12.599 1.00 83.31 88 ASP A O 1
ATOM 668 N N . ASP A 1 89 ? -0.335 3.678 -11.736 1.00 84.94 89 ASP A N 1
ATOM 669 C CA . ASP A 1 89 ? -0.730 4.578 -10.639 1.00 84.94 89 ASP A CA 1
ATOM 670 C C . ASP A 1 89 ? 0.400 4.871 -9.636 1.00 84.94 89 ASP A C 1
ATOM 672 O O . ASP A 1 89 ? 0.380 5.896 -8.954 1.00 84.94 89 ASP A O 1
ATOM 676 N N . TYR A 1 90 ? 1.388 3.980 -9.510 1.00 82.94 90 TYR A N 1
ATOM 677 C CA . TYR A 1 90 ? 2.507 4.141 -8.570 1.00 82.94 90 TYR A CA 1
ATOM 678 C C . TYR A 1 90 ? 3.881 4.238 -9.253 1.00 82.94 90 TYR A C 1
ATOM 680 O O . TYR A 1 90 ? 4.918 4.205 -8.576 1.00 82.94 90 TYR A O 1
ATOM 688 N N . LEU A 1 91 ? 3.911 4.371 -10.580 1.00 79.62 91 LEU A N 1
ATOM 689 C CA . LEU A 1 91 ? 5.115 4.680 -11.349 1.00 79.62 91 LEU A CA 1
ATOM 690 C C . LEU A 1 91 ? 5.250 6.194 -11.512 1.00 79.62 91 LEU A C 1
ATOM 692 O O . LEU A 1 91 ? 4.333 6.877 -11.951 1.00 79.62 91 LEU A O 1
ATOM 696 N N . VAL A 1 92 ? 6.421 6.733 -11.184 1.00 71.88 92 VAL A N 1
ATOM 697 C CA . VAL A 1 92 ? 6.685 8.169 -11.301 1.00 71.88 92 VAL A CA 1
ATOM 698 C C . VAL A 1 92 ? 7.381 8.446 -12.630 1.00 71.88 92 VAL A C 1
ATOM 700 O O . VAL A 1 92 ? 8.579 8.197 -12.796 1.00 71.88 92 VAL A O 1
ATOM 703 N N . GLU A 1 93 ? 6.633 8.978 -13.594 1.00 61.50 93 GLU A N 1
ATOM 704 C CA . GLU A 1 93 ? 7.188 9.417 -14.874 1.00 61.50 93 GLU A CA 1
ATOM 705 C C . GLU A 1 93 ? 8.204 10.561 -14.682 1.00 61.50 93 GLU A C 1
ATOM 707 O O . GLU A 1 93 ? 8.022 11.471 -13.875 1.00 61.50 93 GLU A O 1
ATOM 712 N N . GLY A 1 94 ? 9.305 10.536 -15.440 1.00 51.44 94 GLY A N 1
ATOM 713 C CA . GLY A 1 94 ? 10.269 11.646 -15.494 1.00 51.44 94 GLY A CA 1
ATOM 714 C C . GLY A 1 94 ? 11.417 11.610 -14.476 1.00 51.44 94 GLY A C 1
ATOM 715 O O . GLY A 1 94 ? 12.384 12.357 -14.639 1.00 51.44 94 GLY A O 1
ATOM 716 N N . LEU A 1 95 ? 11.401 10.705 -13.494 1.00 51.06 95 LEU A N 1
ATOM 717 C CA . LEU A 1 95 ? 12.587 10.408 -12.688 1.00 51.06 95 LEU A CA 1
ATOM 718 C C . LEU A 1 95 ? 13.523 9.496 -13.496 1.00 51.06 95 LEU A C 1
ATOM 720 O O . LEU A 1 95 ? 13.290 8.298 -13.656 1.00 51.06 95 LEU A O 1
ATOM 724 N N . ARG A 1 96 ? 14.599 10.069 -14.048 1.00 45.09 96 ARG A N 1
ATOM 725 C CA . ARG A 1 96 ? 15.672 9.274 -14.660 1.00 45.09 96 ARG A CA 1
ATOM 726 C C . ARG A 1 96 ? 16.276 8.370 -13.587 1.00 45.09 96 ARG A C 1
ATOM 728 O O . ARG A 1 96 ? 16.548 8.846 -12.485 1.00 45.09 96 ARG A O 1
ATOM 735 N N . ALA A 1 97 ? 16.511 7.098 -13.919 1.00 47.88 97 ALA A N 1
ATOM 736 C CA . ALA A 1 97 ? 17.380 6.242 -13.117 1.00 47.88 97 ALA A CA 1
ATOM 737 C C . ALA A 1 97 ? 18.667 7.033 -12.852 1.00 47.88 97 ALA A C 1
ATOM 739 O O . ALA A 1 97 ? 19.327 7.451 -13.803 1.00 47.88 97 ALA A O 1
ATOM 740 N N . SER A 1 98 ? 18.969 7.342 -11.590 1.00 43.06 98 SER A N 1
ATOM 741 C CA . SER A 1 98 ? 20.245 7.994 -11.307 1.00 43.06 98 SER A CA 1
ATOM 742 C C . SER A 1 98 ? 21.343 6.985 -11.625 1.00 43.06 98 SER A C 1
ATOM 744 O O . SER A 1 98 ? 21.174 5.797 -11.344 1.00 43.06 98 SER A O 1
ATOM 746 N N . ASP A 1 99 ? 22.466 7.439 -12.181 1.00 47.44 99 ASP A N 1
ATOM 747 C CA . ASP A 1 99 ? 23.576 6.567 -12.597 1.00 47.44 99 ASP A CA 1
ATOM 748 C C . ASP A 1 99 ? 24.131 5.681 -11.454 1.00 47.44 99 ASP A C 1
ATOM 750 O O . ASP A 1 99 ? 24.844 4.714 -11.708 1.00 47.44 99 ASP A O 1
ATOM 754 N N . ASN A 1 100 ? 23.749 5.956 -10.198 1.00 50.59 100 ASN A N 1
ATOM 755 C CA . ASN A 1 100 ? 24.138 5.201 -9.003 1.00 50.59 100 ASN A CA 1
ATOM 756 C C . ASN A 1 100 ? 23.016 4.359 -8.372 1.00 50.59 100 ASN A C 1
ATOM 758 O O . ASN A 1 100 ? 23.285 3.571 -7.466 1.00 50.59 100 ASN A O 1
ATOM 762 N N . VAL A 1 101 ? 21.768 4.503 -8.822 1.00 46.22 101 VAL A N 1
ATOM 763 C CA . VAL A 1 101 ? 20.640 3.687 -8.364 1.00 46.22 101 VAL A CA 1
ATOM 764 C C . VAL A 1 101 ? 19.833 3.312 -9.593 1.00 46.22 101 VAL A C 1
ATOM 766 O O . VAL A 1 101 ? 18.902 4.005 -9.999 1.00 46.22 101 VAL A O 1
ATOM 769 N N . SER A 1 102 ? 20.193 2.171 -10.173 1.00 45.97 102 SER A N 1
ATOM 770 C CA . SER A 1 102 ? 19.257 1.390 -10.961 1.00 45.97 102 SER A CA 1
ATOM 771 C C . SER A 1 102 ? 18.106 1.013 -10.021 1.00 45.97 102 SER A C 1
ATOM 773 O O . SER A 1 102 ? 18.165 -0.012 -9.349 1.00 45.97 102 SER A O 1
ATOM 775 N N . SER A 1 103 ? 17.078 1.844 -9.928 1.00 54.25 103 SER A N 1
ATOM 776 C CA . SER A 1 103 ? 15.776 1.469 -9.391 1.00 54.25 103 SER A CA 1
ATOM 777 C C . SER A 1 103 ? 14.735 2.216 -10.198 1.00 54.25 103 SER A C 1
ATOM 779 O O . SER A 1 103 ? 14.883 3.418 -10.424 1.00 54.25 103 SER A O 1
ATOM 781 N N . CYS A 1 104 ? 13.690 1.510 -10.630 1.00 57.62 104 CYS A N 1
ATOM 782 C CA . CYS A 1 104 ? 12.513 2.152 -11.204 1.00 57.62 104 CYS A CA 1
ATOM 783 C C . CYS A 1 104 ? 12.018 3.243 -10.250 1.00 57.62 104 CYS A C 1
ATOM 785 O O . CYS A 1 104 ? 12.009 3.006 -9.035 1.00 57.62 104 CYS A O 1
ATOM 787 N N . PRO A 1 105 ? 11.617 4.415 -10.760 1.00 63.97 105 PRO A N 1
ATOM 788 C CA . PRO A 1 105 ? 11.027 5.442 -9.926 1.00 63.97 105 PRO A CA 1
ATOM 789 C C . PRO A 1 105 ? 9.616 5.007 -9.538 1.00 63.97 105 PRO A C 1
ATOM 791 O O . PRO A 1 105 ? 8.640 5.221 -10.247 1.00 63.97 105 PRO A O 1
ATOM 794 N N . VAL A 1 106 ? 9.536 4.311 -8.418 1.00 75.12 106 VAL A N 1
ATOM 795 C CA . VAL A 1 106 ? 8.295 3.865 -7.796 1.00 75.12 106 VAL A CA 1
ATOM 796 C C . VAL A 1 106 ? 7.960 4.837 -6.673 1.00 75.12 106 VAL A C 1
ATOM 798 O O . VAL A 1 106 ? 8.856 5.278 -5.950 1.00 75.12 106 VAL A O 1
ATOM 801 N N . ALA A 1 107 ? 6.685 5.179 -6.517 1.00 84.50 107 ALA A N 1
ATOM 802 C CA . ALA A 1 107 ? 6.202 6.125 -5.515 1.00 84.50 107 ALA A CA 1
ATOM 803 C C . ALA A 1 107 ? 6.184 5.511 -4.099 1.00 84.50 107 ALA A C 1
ATOM 805 O O . ALA A 1 107 ? 5.197 5.635 -3.382 1.00 84.50 107 ALA A O 1
ATOM 806 N N . PHE A 1 108 ? 7.264 4.840 -3.685 1.00 86.81 108 PHE A N 1
ATOM 807 C CA . PHE A 1 108 ? 7.410 4.234 -2.362 1.00 86.81 108 PHE A CA 1
ATOM 808 C C . PHE A 1 108 ? 8.705 4.681 -1.695 1.00 86.81 108 PHE A C 1
ATOM 810 O O . PHE A 1 108 ? 9.776 4.642 -2.303 1.00 86.81 108 PHE A O 1
ATOM 817 N N . MET A 1 109 ? 8.622 5.046 -0.418 1.00 85.00 109 MET A N 1
ATOM 818 C CA . MET A 1 109 ? 9.761 5.570 0.328 1.00 85.00 109 MET A CA 1
ATOM 819 C C . MET A 1 109 ? 9.933 4.853 1.674 1.00 85.00 109 MET A C 1
ATOM 821 O O . MET A 1 109 ? 9.053 4.908 2.531 1.00 85.00 109 MET A O 1
ATOM 825 N N . PRO A 1 110 ? 11.086 4.212 1.930 1.00 85.50 110 PRO A N 1
ATOM 826 C CA . PRO A 1 110 ? 11.433 3.762 3.270 1.00 85.50 110 PRO A CA 1
ATOM 827 C C . PRO A 1 110 ? 11.543 4.952 4.228 1.00 85.50 110 PRO A C 1
ATOM 829 O O . PRO A 1 110 ? 12.361 5.848 4.015 1.00 85.50 110 PRO A O 1
ATOM 832 N N . LEU A 1 111 ? 10.765 4.941 5.305 1.00 82.94 111 LEU A N 1
ATOM 833 C CA . LEU A 1 111 ? 10.822 5.938 6.369 1.00 82.94 111 LEU A CA 1
ATOM 834 C C . LEU A 1 111 ? 11.440 5.331 7.633 1.00 82.94 111 LEU A C 1
ATOM 836 O O . LEU A 1 111 ? 11.238 4.156 7.949 1.00 82.94 111 LEU A O 1
ATOM 840 N N . ALA A 1 112 ? 12.179 6.145 8.388 1.00 78.50 112 ALA A N 1
ATOM 841 C CA . ALA A 1 112 ? 12.721 5.769 9.694 1.00 78.50 112 ALA A CA 1
ATOM 842 C C . ALA A 1 112 ? 11.638 5.873 10.786 1.00 78.50 112 ALA A C 1
ATOM 844 O O . ALA A 1 112 ? 11.751 6.662 11.722 1.00 78.50 112 ALA A O 1
ATOM 845 N N . LEU A 1 113 ? 10.554 5.108 10.634 1.00 71.38 113 LEU A N 1
ATOM 846 C CA . LEU A 1 113 ? 9.459 5.042 11.602 1.00 71.38 113 LEU A CA 1
ATOM 847 C C . LEU A 1 113 ? 9.715 3.925 12.618 1.00 71.38 113 LEU A C 1
ATOM 849 O O . LEU A 1 113 ? 10.179 2.839 12.275 1.00 71.38 113 LEU A O 1
ATOM 853 N N . SER A 1 114 ? 9.404 4.189 13.886 1.00 63.59 114 SER A N 1
ATOM 854 C CA . SER A 1 114 ? 9.492 3.199 14.961 1.00 63.59 114 SER A CA 1
ATOM 855 C C . SER A 1 114 ? 8.542 2.020 14.715 1.00 63.59 114 SER A C 1
ATOM 857 O O . SER A 1 114 ? 7.357 2.224 14.458 1.00 63.59 114 SER A O 1
ATOM 859 N N . HIS A 1 115 ? 9.041 0.790 14.857 1.00 61.84 115 HIS A N 1
ATOM 860 C CA . HIS A 1 115 ? 8.308 -0.446 14.544 1.00 61.84 115 HIS A CA 1
ATOM 861 C C . HIS A 1 115 ? 7.239 -0.865 15.575 1.00 61.84 115 HIS A C 1
ATOM 863 O O . HIS A 1 115 ? 6.536 -1.848 15.344 1.00 61.84 115 HIS A O 1
ATOM 869 N N . HIS A 1 116 ? 7.080 -0.157 16.700 1.00 55.84 116 HIS A N 1
ATOM 870 C CA . HIS A 1 116 ? 6.228 -0.623 17.797 1.00 55.84 116 HIS A CA 1
ATOM 871 C C . HIS A 1 116 ? 5.413 0.484 18.475 1.00 55.84 116 HIS A C 1
ATOM 873 O O . HIS A 1 116 ? 5.939 1.578 18.679 1.00 55.84 116 HIS A O 1
ATOM 879 N N . PRO A 1 117 ? 4.163 0.195 18.902 1.00 57.72 117 PRO A N 1
ATOM 880 C CA . PRO A 1 117 ? 3.416 -1.065 18.738 1.00 57.72 117 PRO A CA 1
ATOM 881 C C . PRO A 1 117 ? 2.546 -1.130 17.464 1.00 57.72 117 PRO A C 1
ATOM 883 O O . PRO A 1 117 ? 1.895 -2.148 17.222 1.00 57.72 117 PRO A O 1
ATOM 886 N N . VAL A 1 118 ? 2.514 -0.064 16.658 1.00 65.19 118 VAL A N 1
ATOM 887 C CA . VAL A 1 118 ? 1.665 0.042 15.462 1.00 65.19 118 VAL A CA 1
ATOM 888 C C . VAL A 1 118 ? 2.509 0.466 14.265 1.00 65.19 118 VAL A C 1
ATOM 890 O O . VAL A 1 118 ? 3.160 1.510 14.290 1.00 65.19 118 VAL A O 1
ATOM 893 N N . ARG A 1 119 ? 2.490 -0.345 13.206 1.00 76.81 119 ARG A N 1
ATOM 894 C CA . ARG A 1 119 ? 3.136 -0.011 11.931 1.00 76.81 119 ARG A CA 1
ATOM 895 C C . ARG A 1 119 ? 2.377 1.142 11.281 1.00 76.81 119 ARG A C 1
ATOM 897 O O . ARG A 1 119 ? 1.150 1.100 11.234 1.00 76.81 119 ARG A O 1
ATOM 904 N N . THR A 1 120 ? 3.095 2.158 10.804 1.00 80.25 120 THR A N 1
ATOM 905 C CA . THR A 1 120 ? 2.488 3.360 10.217 1.00 80.25 120 THR A CA 1
ATOM 906 C C . THR A 1 120 ? 2.928 3.542 8.774 1.00 80.25 120 THR A C 1
ATOM 908 O O . THR A 1 120 ? 4.125 3.525 8.495 1.00 80.25 120 THR A O 1
ATOM 911 N N . PHE A 1 121 ? 1.959 3.743 7.888 1.00 78.25 121 PHE A N 1
ATOM 912 C CA . PHE A 1 121 ? 2.164 4.124 6.495 1.00 78.25 121 PHE A CA 1
ATOM 913 C C . PHE A 1 121 ? 1.648 5.545 6.270 1.00 78.25 121 PHE A C 1
ATOM 915 O O . PHE A 1 121 ? 0.695 5.962 6.926 1.00 78.25 121 PHE A O 1
ATOM 922 N N . VAL A 1 122 ? 2.283 6.290 5.372 1.00 78.75 122 VAL A N 1
ATOM 923 C CA . VAL A 1 122 ? 1.961 7.692 5.063 1.00 78.75 122 VAL A CA 1
ATOM 924 C C . VAL A 1 122 ? 1.834 7.824 3.552 1.00 78.75 122 VAL A C 1
ATOM 926 O O . VAL A 1 122 ? 2.654 7.241 2.852 1.00 78.75 122 VAL A O 1
ATOM 929 N N . SER A 1 123 ? 0.831 8.533 3.041 1.00 77.50 123 SER A N 1
ATOM 930 C CA . SER A 1 123 ? 0.673 8.772 1.601 1.00 77.50 123 SER A CA 1
ATOM 931 C C . SER A 1 123 ? 0.119 10.141 1.308 1.00 77.50 123 SER A C 1
ATOM 933 O O . SER A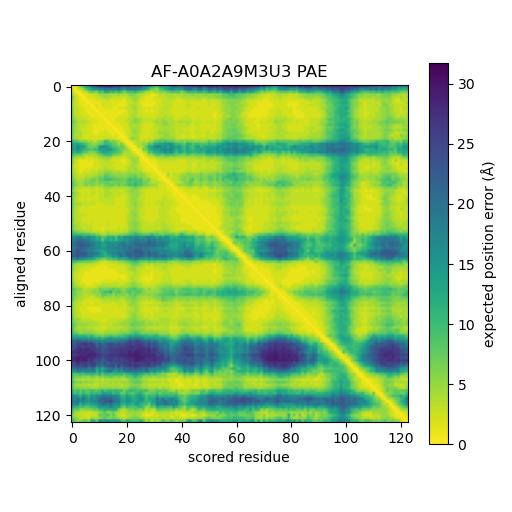 1 123 ? -0.877 10.491 1.972 1.00 77.50 123 SER A O 1
#

Secondary structure (DSSP, 8-state):
--SEEEEEEEEETTEE--TTTTSTTS-EEEE--TT-SSEEEEHHHHHHHHHH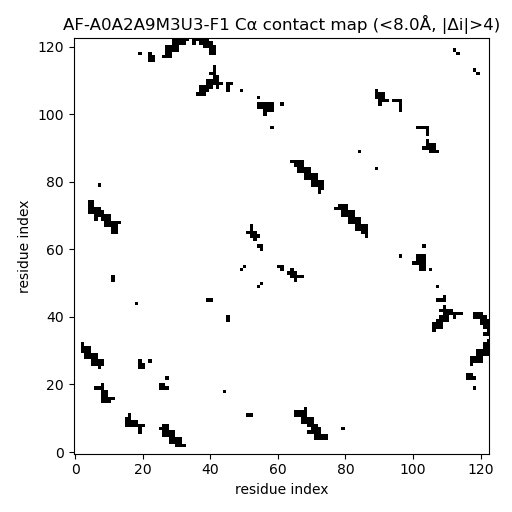TT--SSGGGGGGPPPEEEEEE-TTT--EEEEEE-GGGGB-TT-PPBTTB----BSEEEE----SSS-EEE-

InterPro domains:
  IPR021109 Aspartic peptidase domain superfamily [G3DSA:2.40.70.10] (2-121)
  IPR021109 Aspartic peptidase domain superfamily [SSF50630] (3-112)
  IPR033121 Peptidase family A1 domain [PF00026] (3-108)

Radius of gyration: 14.64 Å; Cα contacts (8 Å, |Δi|>4): 248; chains: 1; bounding box: 43×29×37 Å

Mean predicted aligned error: 7.88 Å